Protein AF-A0A524DUA6-F1 (afdb_monomer_lite)

Sequence (68 aa):
MIEKELAIQLCDAIRAENEKKKLSIWKVMCYFCLKAAKGDPSKRCVCANSENRGCTQVNKRFEKLEKK

Radius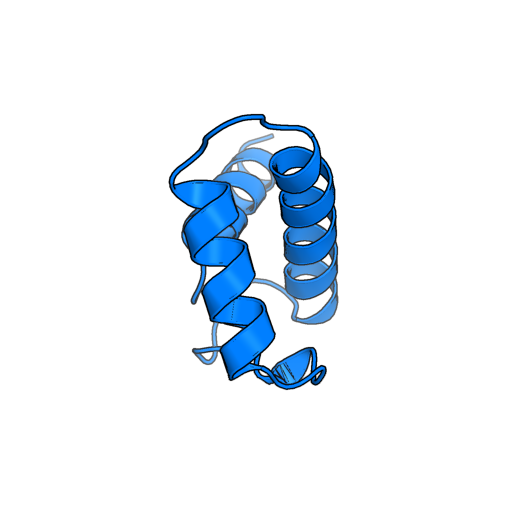 of gyration: 11.48 Å; chains: 1; bounding box: 32×17×31 Å

Structure (mmCIF, N/CA/C/O backbone):
data_AF-A0A524DUA6-F1
#
_entry.id   AF-A0A524DUA6-F1
#
loop_
_atom_site.group_PDB
_atom_site.id
_atom_site.type_symbol
_atom_site.label_atom_id
_atom_site.label_alt_id
_atom_site.label_comp_id
_atom_site.label_asym_id
_atom_site.label_entity_id
_atom_site.label_seq_id
_atom_site.pdbx_PDB_ins_code
_atom_site.C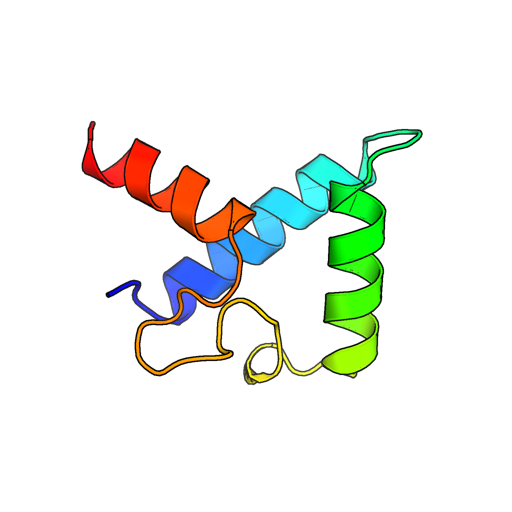artn_x
_atom_site.Cartn_y
_atom_site.Cartn_z
_atom_site.occupancy
_atom_site.B_iso_or_equiv
_atom_site.auth_seq_id
_atom_site.auth_comp_id
_atom_site.auth_asym_id
_atom_site.auth_atom_id
_atom_site.pdbx_PDB_model_num
ATOM 1 N N . MET A 1 1 ? 15.410 1.928 0.495 1.00 85.00 1 MET A N 1
ATOM 2 C CA . MET A 1 1 ? 14.734 1.194 -0.600 1.00 85.00 1 MET A CA 1
ATOM 3 C C . MET A 1 1 ? 13.860 0.116 0.018 1.00 85.00 1 MET A C 1
ATOM 5 O O . MET A 1 1 ? 14.273 -0.433 1.029 1.00 85.00 1 MET A O 1
ATOM 9 N N . ILE A 1 2 ? 12.675 -0.160 -0.536 1.00 90.00 2 ILE A N 1
ATOM 10 C CA . ILE A 1 2 ? 11.837 -1.286 -0.092 1.00 90.00 2 ILE A CA 1
ATOM 11 C C . ILE A 1 2 ? 12.096 -2.464 -1.035 1.00 90.00 2 ILE A C 1
ATOM 13 O O . ILE A 1 2 ? 12.079 -2.289 -2.255 1.00 90.00 2 ILE A O 1
ATOM 17 N N . GLU A 1 3 ? 12.349 -3.650 -0.486 1.00 94.25 3 GLU A N 1
ATOM 18 C CA . GLU A 1 3 ? 12.417 -4.886 -1.272 1.00 94.25 3 GLU A CA 1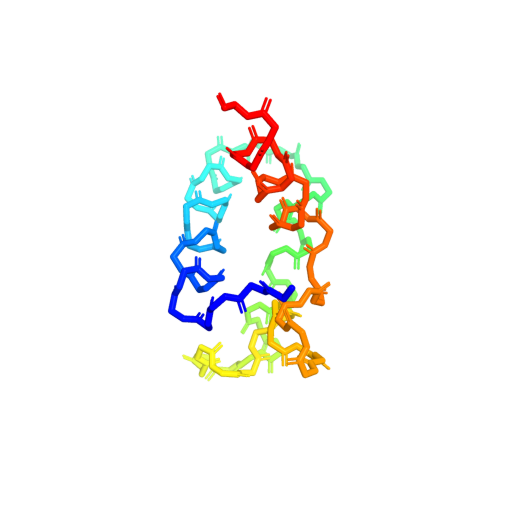
ATOM 19 C C . GLU A 1 3 ? 11.069 -5.099 -1.997 1.00 94.25 3 GLU A C 1
ATOM 21 O O . GLU A 1 3 ? 10.006 -4.778 -1.459 1.00 94.25 3 GLU A O 1
ATOM 26 N N . LYS A 1 4 ? 11.100 -5.513 -3.269 1.00 92.62 4 LYS A N 1
ATOM 27 C CA . LYS A 1 4 ? 9.924 -5.467 -4.153 1.00 92.62 4 LYS A CA 1
ATOM 28 C C . LYS A 1 4 ? 8.807 -6.377 -3.652 1.00 92.62 4 LYS A C 1
ATOM 30 O O . LYS A 1 4 ? 7.643 -5.973 -3.678 1.00 92.62 4 LYS A O 1
ATOM 35 N N . GLU A 1 5 ? 9.149 -7.584 -3.222 1.00 93.94 5 GLU A N 1
ATOM 36 C CA . GLU A 1 5 ? 8.188 -8.539 -2.689 1.00 93.94 5 GLU A CA 1
ATOM 37 C C . GLU A 1 5 ? 7.544 -7.993 -1.411 1.00 93.94 5 GLU A C 1
ATOM 39 O O . GLU A 1 5 ? 6.315 -7.917 -1.334 1.00 93.94 5 GLU A O 1
ATOM 44 N N . LEU A 1 6 ? 8.343 -7.473 -0.477 1.00 94.62 6 LEU A N 1
ATOM 45 C CA . LEU A 1 6 ? 7.847 -6.798 0.721 1.00 94.62 6 LEU A CA 1
ATOM 46 C C . LEU A 1 6 ? 6.923 -5.617 0.382 1.00 94.62 6 LEU A C 1
ATOM 48 O O . LEU A 1 6 ? 5.860 -5.453 0.985 1.00 94.62 6 LEU A O 1
ATOM 52 N N . ALA A 1 7 ? 7.282 -4.796 -0.604 1.00 94.88 7 ALA A N 1
ATOM 53 C CA . ALA A 1 7 ? 6.475 -3.656 -1.026 1.00 94.88 7 ALA A CA 1
ATOM 54 C C . ALA A 1 7 ? 5.101 -4.097 -1.574 1.00 94.88 7 ALA A C 1
ATOM 56 O O . ALA A 1 7 ? 4.073 -3.473 -1.280 1.00 94.88 7 ALA A O 1
ATOM 57 N N . ILE A 1 8 ? 5.068 -5.199 -2.331 1.00 94.75 8 ILE A N 1
ATOM 58 C CA . ILE A 1 8 ? 3.840 -5.820 -2.842 1.00 94.75 8 ILE A CA 1
ATOM 59 C C . ILE A 1 8 ? 3.007 -6.402 -1.692 1.00 94.75 8 ILE A C 1
ATOM 61 O O . ILE A 1 8 ? 1.808 -6.122 -1.629 1.00 94.75 8 ILE A O 1
ATOM 65 N N . GLN A 1 9 ? 3.626 -7.122 -0.753 1.00 95.69 9 GLN A N 1
ATOM 66 C CA . GLN A 1 9 ? 2.946 -7.680 0.421 1.00 95.69 9 GLN A CA 1
ATOM 67 C C . GLN A 1 9 ? 2.288 -6.578 1.268 1.00 95.69 9 GLN A C 1
ATOM 69 O O . GLN A 1 9 ? 1.107 -6.666 1.614 1.00 95.69 9 GLN A O 1
ATOM 74 N N . LEU A 1 10 ? 3.010 -5.485 1.543 1.00 95.88 10 LEU A N 1
ATOM 75 C CA . LEU A 1 10 ? 2.466 -4.323 2.251 1.00 95.88 10 LEU A CA 1
ATOM 76 C C . LEU A 1 10 ? 1.319 -3.663 1.477 1.00 95.88 10 LEU A C 1
ATOM 78 O O . LEU A 1 10 ? 0.325 -3.245 2.076 1.00 95.88 10 LEU A O 1
ATOM 82 N N . CYS A 1 11 ? 1.437 -3.571 0.150 1.00 96.12 11 CYS A N 1
ATOM 83 C CA . CYS A 1 11 ? 0.381 -3.047 -0.710 1.00 96.12 11 CYS A CA 1
ATOM 84 C C . CYS A 1 11 ? -0.904 -3.881 -0.597 1.00 96.12 11 CYS A C 1
ATOM 86 O O . CYS A 1 11 ? -1.982 -3.309 -0.416 1.00 96.12 11 CYS A O 1
ATOM 88 N N . ASP A 1 12 ? -0.801 -5.210 -0.646 1.00 95.75 12 ASP A N 1
ATOM 89 C CA . ASP A 1 12 ? -1.959 -6.101 -0.537 1.00 95.75 12 ASP A CA 1
ATOM 90 C C . ASP A 1 12 ? -2.587 -6.075 0.865 1.00 95.75 12 ASP A C 1
ATOM 92 O O . ASP A 1 12 ? -3.813 -6.003 0.978 1.00 95.75 12 ASP A O 1
ATOM 96 N N . ALA A 1 13 ? -1.782 -5.984 1.928 1.00 96.00 13 ALA A N 1
ATOM 97 C CA . ALA A 1 13 ? -2.292 -5.803 3.289 1.00 96.00 13 ALA A CA 1
ATOM 98 C C . ALA A 1 13 ? -3.096 -4.495 3.437 1.00 96.00 13 ALA A C 1
ATOM 100 O O . ALA A 1 13 ? -4.226 -4.493 3.930 1.00 96.00 13 ALA A O 1
ATOM 101 N N . ILE A 1 14 ? -2.554 -3.375 2.946 1.00 95.69 14 ILE A N 1
ATOM 102 C CA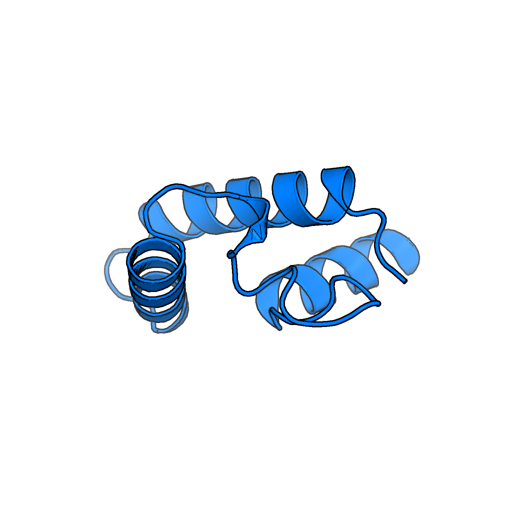 . ILE A 1 14 ? -3.224 -2.064 2.985 1.00 95.69 14 ILE A CA 1
ATOM 103 C C . ILE A 1 14 ? -4.517 -2.074 2.166 1.00 95.69 14 ILE A C 1
ATOM 105 O O . ILE A 1 14 ? -5.512 -1.460 2.561 1.00 95.69 14 ILE A O 1
ATOM 109 N N . ARG A 1 15 ? -4.528 -2.763 1.023 1.00 95.00 15 ARG A N 1
ATOM 110 C CA . ARG A 1 15 ? -5.742 -2.928 0.219 1.00 95.00 15 ARG A CA 1
ATOM 111 C C . ARG A 1 15 ? -6.823 -3.681 0.983 1.00 95.00 15 ARG A C 1
ATOM 113 O O . ARG A 1 15 ? -7.937 -3.171 1.054 1.00 95.00 15 ARG A O 1
ATOM 120 N N . ALA A 1 16 ? -6.490 -4.816 1.595 1.00 94.69 16 ALA A N 1
ATOM 121 C CA . ALA A 1 16 ? -7.435 -5.597 2.392 1.00 94.69 16 ALA A CA 1
ATOM 122 C C . ALA A 1 16 ? -8.009 -4.782 3.569 1.00 94.69 16 ALA A C 1
ATOM 124 O O . ALA A 1 16 ? -9.194 -4.879 3.893 1.00 94.69 16 ALA A O 1
ATOM 125 N N . GLU A 1 17 ? -7.196 -3.922 4.190 1.00 94.69 17 GLU A N 1
ATOM 126 C CA . GLU A 1 17 ? -7.662 -2.981 5.216 1.00 94.69 17 GLU A CA 1
ATOM 127 C C . GLU A 1 17 ? -8.591 -1.896 4.644 1.00 94.69 17 GLU A C 1
ATOM 129 O O . GLU A 1 17 ? -9.607 -1.552 5.253 1.00 94.69 17 GLU A O 1
ATOM 134 N N . ASN A 1 18 ? -8.258 -1.334 3.480 1.00 94.44 18 ASN A N 1
ATOM 135 C CA . ASN A 1 18 ? -9.052 -0.287 2.840 1.00 94.44 18 ASN A CA 1
ATOM 136 C C . ASN A 1 18 ? -10.373 -0.807 2.266 1.00 94.44 18 ASN A C 1
ATOM 138 O O . ASN A 1 18 ? -11.356 -0.068 2.280 1.00 94.44 18 ASN A O 1
ATOM 142 N N . GLU A 1 19 ? -10.438 -2.056 1.806 1.00 91.69 19 GLU A N 1
ATOM 143 C CA . GLU A 1 19 ? -11.672 -2.676 1.310 1.00 91.69 19 GLU A CA 1
ATOM 144 C C . GLU A 1 19 ? -12.776 -2.691 2.374 1.00 91.69 19 GLU A C 1
ATOM 146 O O . GLU A 1 19 ? -13.930 -2.390 2.054 1.00 91.69 19 GLU A O 1
ATOM 151 N N . LYS A 1 20 ? -12.405 -2.891 3.646 1.00 93.56 20 LYS A N 1
ATOM 152 C CA . LYS A 1 20 ? -13.314 -2.877 4.806 1.00 93.56 20 LYS A CA 1
ATOM 153 C C . LYS A 1 20 ? -13.867 -1.486 5.154 1.00 93.56 20 LYS A C 1
ATOM 155 O O . LYS A 1 20 ? -14.810 -1.380 5.935 1.00 93.56 20 LYS A O 1
ATOM 160 N N . LYS A 1 21 ? -13.312 -0.401 4.598 1.00 90.81 21 LYS A N 1
ATOM 161 C CA . LYS A 1 21 ? -13.770 0.974 4.871 1.00 90.81 21 LYS A CA 1
ATOM 162 C C . LYS A 1 21 ? -14.961 1.335 3.974 1.00 90.81 21 LYS A C 1
ATOM 164 O O . LYS A 1 21 ? -14.925 1.105 2.763 1.00 90.81 21 LYS A O 1
ATOM 169 N N . LYS A 1 22 ? -16.004 1.942 4.560 1.00 83.50 22 LYS A N 1
ATOM 170 C CA . LYS A 1 22 ? -17.228 2.354 3.840 1.00 83.50 22 LYS A CA 1
ATOM 171 C C . LYS A 1 22 ? -16.946 3.459 2.814 1.00 83.50 22 LYS A C 1
ATOM 173 O O . LYS A 1 22 ? -17.271 3.293 1.646 1.00 83.50 22 LYS A O 1
ATOM 178 N N . LEU A 1 23 ? -16.272 4.534 3.227 1.00 82.88 23 LEU A N 1
ATOM 179 C CA . LEU A 1 23 ? -15.846 5.643 2.368 1.00 82.88 23 LEU A CA 1
ATOM 180 C C . LEU A 1 23 ? -14.454 6.102 2.810 1.00 82.88 23 LEU A C 1
ATOM 182 O O . LEU A 1 23 ? -14.256 6.513 3.950 1.00 82.88 23 LEU A O 1
ATOM 186 N N . SER A 1 24 ? -13.465 5.984 1.926 1.00 91.94 24 SER A N 1
ATOM 187 C CA . SER A 1 24 ? -12.101 6.435 2.197 1.00 91.94 24 SER A CA 1
ATOM 188 C C . SER A 1 24 ? -11.419 6.850 0.902 1.00 91.94 24 SER A C 1
ATOM 190 O O . SER A 1 24 ? -11.406 6.082 -0.060 1.00 91.94 24 SER A O 1
ATOM 192 N N . ILE A 1 25 ? -10.789 8.026 0.906 1.00 92.50 25 ILE A N 1
ATOM 193 C CA . ILE A 1 25 ? -9.950 8.511 -0.203 1.00 92.50 25 ILE A CA 1
ATOM 194 C C . ILE A 1 25 ? -8.897 7.455 -0.568 1.00 92.50 25 ILE A C 1
ATOM 196 O O . ILE A 1 25 ? -8.660 7.173 -1.739 1.00 92.50 25 ILE A O 1
ATOM 200 N N . TRP A 1 26 ? -8.341 6.776 0.435 1.00 92.69 26 TRP A N 1
ATOM 201 C CA . TRP A 1 26 ? -7.354 5.719 0.248 1.00 92.69 26 TRP A CA 1
ATOM 202 C C . TRP A 1 26 ? -7.896 4.489 -0.480 1.00 92.69 26 TRP A C 1
ATOM 204 O O . TRP A 1 26 ? -7.189 3.913 -1.305 1.00 92.69 26 TRP A O 1
ATOM 214 N N . LYS A 1 27 ? -9.155 4.114 -0.226 1.00 94.00 27 LYS A N 1
ATOM 215 C CA . LYS A 1 27 ? -9.835 3.028 -0.947 1.00 94.00 27 LYS A CA 1
ATOM 216 C C . LYS A 1 27 ? -10.015 3.388 -2.421 1.00 94.00 27 LYS A C 1
ATOM 218 O O . LYS A 1 27 ? -9.712 2.571 -3.286 1.00 94.00 27 LYS A O 1
ATOM 223 N N . VAL A 1 28 ? -10.436 4.622 -2.701 1.00 93.75 28 VAL A N 1
ATOM 224 C CA . VAL A 1 28 ? -10.589 5.136 -4.072 1.00 93.75 28 VAL A CA 1
ATOM 225 C C . VAL A 1 28 ? -9.242 5.155 -4.801 1.00 93.75 28 VAL A C 1
ATOM 227 O O . VAL A 1 28 ? -9.140 4.653 -5.918 1.00 93.75 28 VAL A O 1
ATOM 230 N N . MET A 1 29 ? -8.177 5.637 -4.154 1.00 93.69 29 MET A N 1
ATOM 231 C 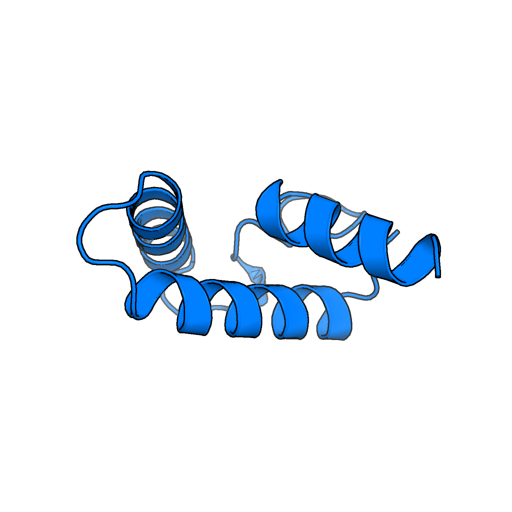CA . MET A 1 29 ? -6.828 5.602 -4.728 1.00 93.69 29 MET A CA 1
ATOM 232 C C . MET A 1 29 ? -6.348 4.173 -5.015 1.00 93.69 29 MET A C 1
ATOM 234 O O . MET A 1 29 ? -5.804 3.917 -6.089 1.00 93.69 29 MET A O 1
ATOM 238 N N . CYS A 1 30 ? -6.571 3.226 -4.095 1.00 94.94 30 CYS A N 1
ATOM 239 C CA . CYS A 1 30 ? -6.242 1.816 -4.318 1.00 94.94 30 CYS A CA 1
ATOM 240 C C . CYS A 1 30 ? -6.989 1.242 -5.531 1.00 94.94 30 CYS A C 1
ATOM 242 O O . CYS A 1 30 ? -6.380 0.537 -6.332 1.00 94.94 30 CYS A O 1
ATOM 244 N N . TYR A 1 31 ? -8.270 1.577 -5.707 1.00 93.62 31 TYR A N 1
ATOM 245 C CA . TYR A 1 31 ? -9.053 1.148 -6.867 1.00 93.62 31 TYR A CA 1
ATOM 246 C C . TYR A 1 31 ? -8.443 1.636 -8.191 1.00 93.62 31 TYR A C 1
ATOM 248 O O . TYR A 1 31 ? -8.204 0.828 -9.091 1.00 93.62 31 TYR A O 1
ATOM 256 N N . PHE A 1 32 ? -8.120 2.930 -8.303 1.00 94.44 32 PHE A N 1
ATOM 257 C CA . PHE A 1 32 ? -7.499 3.472 -9.519 1.00 94.44 32 PHE A CA 1
ATOM 258 C C . PHE A 1 32 ? -6.125 2.862 -9.792 1.00 94.44 32 PHE A C 1
ATOM 260 O O . PHE A 1 32 ? -5.809 2.550 -10.939 1.00 94.44 32 PHE A O 1
ATOM 267 N N . CYS A 1 33 ? -5.345 2.624 -8.739 1.00 95.44 33 CYS A N 1
ATOM 268 C CA . CYS A 1 33 ? -4.048 1.974 -8.843 1.00 95.44 33 CYS A CA 1
ATOM 269 C C . CYS A 1 33 ? -4.150 0.569 -9.460 1.00 95.44 33 CYS A C 1
ATOM 271 O O . CYS A 1 33 ? -3.408 0.229 -10.380 1.00 95.44 33 CYS A O 1
ATOM 273 N N . LEU A 1 34 ? -5.103 -0.243 -8.993 1.00 93.88 34 LEU A N 1
ATOM 274 C CA . LEU A 1 34 ? -5.325 -1.593 -9.521 1.00 93.88 34 LEU A CA 1
ATOM 275 C C . LEU A 1 34 ? -5.846 -1.580 -10.949 1.00 93.88 34 LEU A C 1
ATOM 277 O O . LEU A 1 34 ? -5.408 -2.382 -11.774 1.00 93.88 34 LEU A O 1
ATOM 281 N N . LYS A 1 35 ? -6.761 -0.653 -11.243 1.00 95.38 35 LYS A N 1
ATOM 282 C CA . LYS A 1 35 ? -7.297 -0.468 -12.588 1.00 95.38 35 LYS A CA 1
ATOM 283 C C . LYS A 1 35 ? -6.182 -0.121 -13.580 1.00 95.38 35 LYS A C 1
ATOM 285 O O . LYS A 1 35 ? -6.149 -0.691 -14.667 1.00 95.38 35 LYS A O 1
ATOM 290 N N . ALA A 1 36 ? -5.250 0.752 -13.194 1.00 94.38 36 ALA A N 1
ATOM 291 C CA . ALA A 1 36 ? -4.082 1.097 -14.003 1.00 94.38 36 ALA A CA 1
ATOM 292 C C . ALA A 1 36 ? -3.110 -0.084 -14.169 1.00 94.38 36 ALA A C 1
ATOM 294 O O . ALA A 1 36 ? -2.586 -0.301 -15.260 1.00 94.38 36 ALA A O 1
ATOM 295 N N . ALA A 1 37 ? -2.924 -0.884 -13.115 1.00 93.69 37 ALA A N 1
ATOM 296 C CA . ALA A 1 37 ? -2.048 -2.052 -13.132 1.00 93.69 37 ALA A CA 1
ATOM 297 C C . ALA A 1 37 ? -2.562 -3.201 -14.023 1.00 93.69 37 ALA A C 1
ATOM 299 O O . ALA A 1 37 ? -1.782 -4.070 -14.402 1.00 93.69 37 ALA A O 1
ATOM 300 N N . LYS A 1 38 ? -3.861 -3.225 -14.369 1.00 93.19 38 LYS A N 1
ATOM 301 C CA . LYS A 1 38 ? -4.494 -4.269 -15.205 1.00 93.19 38 LYS A CA 1
ATOM 302 C C . LYS A 1 38 ? -4.193 -5.701 -14.725 1.00 93.19 38 LYS A C 1
ATOM 304 O O . LYS A 1 38 ? -3.994 -6.603 -15.530 1.00 93.19 38 LYS A O 1
ATOM 309 N N . GLY A 1 39 ? -4.139 -5.896 -13.407 1.00 89.19 39 GLY A N 1
ATOM 310 C CA . GLY A 1 39 ? -3.859 -7.194 -12.779 1.00 89.19 39 GLY A CA 1
ATOM 311 C C . GLY A 1 39 ? -2.375 -7.528 -12.594 1.00 89.19 39 GLY A C 1
ATOM 312 O O . GLY A 1 39 ? -2.074 -8.453 -11.850 1.00 89.19 39 GLY A O 1
ATOM 313 N N . ASP A 1 40 ? -1.452 -6.758 -13.173 1.00 91.88 40 ASP A N 1
ATOM 314 C CA . ASP A 1 40 ? -0.008 -6.980 -13.053 1.00 91.88 40 ASP A CA 1
ATOM 315 C C . ASP A 1 40 ? 0.549 -6.337 -11.765 1.00 91.88 40 ASP A C 1
ATOM 317 O O . ASP A 1 40 ? 0.551 -5.105 -11.642 1.00 91.88 40 ASP A O 1
ATOM 321 N N . PRO A 1 41 ? 1.051 -7.119 -10.787 1.00 90.06 41 PRO A N 1
ATOM 322 C CA . PRO A 1 41 ? 1.599 -6.571 -9.550 1.00 90.06 41 PRO A CA 1
ATOM 323 C C . PRO A 1 41 ? 2.787 -5.630 -9.758 1.00 90.06 41 PRO A C 1
ATOM 325 O O . PRO A 1 41 ? 2.955 -4.691 -8.982 1.00 90.06 41 PRO A O 1
ATOM 328 N N . SER A 1 42 ? 3.575 -5.836 -10.817 1.00 89.69 42 SER A N 1
ATOM 329 C CA . SER A 1 42 ? 4.745 -5.009 -11.126 1.00 89.69 42 SER A CA 1
ATOM 330 C C . SER A 1 42 ? 4.384 -3.618 -11.651 1.00 89.69 42 SER A C 1
ATOM 332 O O . SER A 1 42 ? 5.204 -2.709 -11.583 1.00 89.69 42 SER A O 1
ATOM 334 N N . LYS A 1 43 ? 3.141 -3.431 -12.114 1.00 92.81 43 LYS A N 1
ATOM 335 C CA . LYS A 1 43 ? 2.606 -2.145 -12.589 1.00 92.81 43 LYS A CA 1
ATOM 336 C C . LYS A 1 43 ? 1.825 -1.385 -11.519 1.00 92.81 43 LYS A C 1
ATOM 338 O O . LYS A 1 43 ? 1.222 -0.351 -11.805 1.00 92.81 43 LYS A O 1
ATOM 343 N N . ARG A 1 44 ? 1.785 -1.891 -10.284 1.00 94.00 44 ARG A N 1
ATOM 344 C CA . ARG A 1 44 ? 1.140 -1.194 -9.165 1.00 94.00 44 ARG A CA 1
ATOM 345 C C . ARG A 1 44 ? 1.939 0.051 -8.791 1.00 94.00 44 ARG A C 1
ATOM 347 O O . ARG A 1 44 ? 3.159 0.080 -8.900 1.00 94.00 44 ARG A O 1
ATOM 354 N N . CYS A 1 45 ? 1.247 1.043 -8.238 1.00 95.00 45 CYS A N 1
ATOM 355 C CA . CYS A 1 45 ? 1.817 2.324 -7.817 1.00 95.00 45 CYS A CA 1
ATOM 356 C C . CYS A 1 45 ? 3.022 2.163 -6.889 1.00 95.00 45 CYS A C 1
ATOM 358 O O . CYS A 1 45 ? 3.934 2.970 -6.942 1.00 95.00 45 CYS A O 1
ATOM 360 N N . VAL A 1 46 ? 3.055 1.117 -6.057 1.00 94.94 46 VAL A N 1
ATOM 361 C CA . VAL A 1 46 ? 4.204 0.846 -5.186 1.00 94.94 46 VAL A CA 1
ATOM 362 C C . VAL A 1 46 ? 5.507 0.657 -5.979 1.00 94.94 46 VAL A C 1
ATOM 364 O O . VAL A 1 46 ? 6.536 1.170 -5.558 1.00 94.94 46 VAL A O 1
ATOM 367 N N . CYS A 1 47 ? 5.449 0.058 -7.170 1.00 93.75 47 CYS A N 1
ATOM 368 C CA . CYS A 1 47 ? 6.587 -0.193 -8.059 1.00 93.75 47 CYS A CA 1
ATOM 369 C C . CYS A 1 47 ? 6.862 0.947 -9.061 1.00 93.75 47 CYS A C 1
ATOM 371 O O . CYS A 1 47 ? 7.614 0.752 -10.010 1.00 93.75 47 CYS A O 1
ATOM 373 N N . ALA A 1 48 ? 6.260 2.132 -8.896 1.00 91.31 48 ALA A N 1
ATOM 374 C CA . ALA A 1 48 ? 6.383 3.221 -9.874 1.00 91.31 48 ALA A CA 1
ATOM 375 C C . ALA A 1 48 ? 7.789 3.854 -9.958 1.00 91.31 48 ALA A C 1
ATOM 377 O O . ALA A 1 48 ? 8.046 4.641 -10.865 1.00 91.31 48 ALA A O 1
ATOM 378 N N . ASN A 1 49 ? 8.691 3.547 -9.022 1.00 91.69 49 ASN A N 1
ATOM 379 C CA . ASN A 1 49 ? 10.077 4.009 -9.034 1.00 91.69 49 ASN A CA 1
ATOM 380 C C . ASN A 1 49 ? 11.040 2.886 -8.620 1.00 91.69 49 ASN A C 1
ATOM 382 O O . ASN A 1 49 ? 10.621 1.861 -8.080 1.00 91.69 49 ASN A O 1
ATOM 386 N N . SER A 1 50 ? 12.338 3.103 -8.845 1.00 90.69 50 SER A N 1
ATOM 387 C CA . SER A 1 50 ? 13.407 2.142 -8.534 1.00 90.69 50 SER A CA 1
ATOM 388 C C . SER A 1 50 ? 13.541 1.817 -7.043 1.00 90.69 50 SER A C 1
ATOM 390 O O . SER A 1 50 ? 14.155 0.816 -6.689 1.00 90.69 50 SER A O 1
ATOM 392 N N . GLU A 1 51 ? 12.952 2.625 -6.159 1.00 93.12 51 GLU A N 1
ATOM 393 C CA . GLU A 1 51 ? 12.985 2.403 -4.712 1.00 93.12 51 GLU A CA 1
ATOM 394 C C . GLU A 1 51 ? 11.794 1.592 -4.177 1.00 93.12 51 GLU A C 1
ATOM 396 O O . GLU A 1 51 ? 11.745 1.321 -2.972 1.00 93.12 51 GLU A O 1
ATOM 401 N N . ASN A 1 52 ? 10.832 1.243 -5.042 1.00 93.25 52 ASN A N 1
ATOM 402 C CA . ASN A 1 52 ? 9.528 0.670 -4.689 1.00 93.25 52 ASN A CA 1
ATOM 403 C C . ASN A 1 52 ? 8.743 1.527 -3.674 1.00 93.25 52 ASN A C 1
ATOM 405 O O . ASN A 1 52 ? 8.081 1.017 -2.768 1.00 93.25 52 ASN A O 1
ATOM 409 N N . ARG A 1 53 ? 8.825 2.856 -3.823 1.00 93.12 53 ARG A N 1
ATOM 410 C CA . ARG A 1 53 ? 8.220 3.860 -2.931 1.00 93.12 53 ARG A CA 1
ATOM 411 C C . ARG A 1 53 ? 7.141 4.712 -3.598 1.00 93.12 53 ARG A C 1
ATOM 413 O O . ARG A 1 53 ? 6.833 5.809 -3.135 1.00 93.12 53 ARG A O 1
ATOM 420 N N . GLY A 1 54 ? 6.528 4.236 -4.677 1.00 93.81 54 GLY A N 1
ATOM 421 C CA . GLY A 1 54 ? 5.533 5.029 -5.412 1.00 93.81 54 GLY A CA 1
ATOM 422 C C . GLY A 1 54 ? 4.144 5.111 -4.753 1.00 93.81 54 GLY A C 1
ATOM 423 O O . GLY A 1 54 ? 3.236 5.732 -5.301 1.00 93.81 54 GLY A O 1
ATOM 424 N N . CYS A 1 55 ? 3.944 4.516 -3.568 1.00 95.88 55 CYS A N 1
ATOM 425 C CA . CYS A 1 55 ? 2.684 4.596 -2.825 1.00 95.88 55 CYS A CA 1
ATOM 426 C C . CYS A 1 55 ? 2.885 5.130 -1.401 1.00 95.88 55 CYS A C 1
ATOM 428 O O . CYS A 1 55 ? 3.440 4.451 -0.540 1.00 95.88 55 CYS A O 1
ATOM 430 N N . THR A 1 56 ? 2.314 6.299 -1.104 1.00 94.88 56 THR A N 1
ATOM 431 C CA . THR A 1 56 ? 2.424 6.946 0.215 1.00 94.88 56 THR A CA 1
ATOM 432 C C . THR A 1 56 ? 1.922 6.079 1.374 1.00 94.88 56 THR A C 1
ATOM 434 O O . THR A 1 56 ? 2.481 6.142 2.466 1.00 94.88 56 THR A O 1
ATOM 437 N N . GLN A 1 57 ? 0.880 5.263 1.173 1.00 95.44 57 GLN A N 1
ATOM 438 C CA . GLN A 1 57 ? 0.372 4.379 2.231 1.00 95.44 57 GLN A CA 1
ATOM 439 C C . GLN A 1 57 ? 1.375 3.270 2.572 1.00 95.44 57 GLN A C 1
ATOM 441 O O . GLN A 1 57 ? 1.582 2.983 3.752 1.00 95.44 57 GLN A O 1
ATOM 446 N N . VAL A 1 58 ? 2.012 2.683 1.550 1.00 96.31 58 VAL A N 1
ATOM 447 C CA . VAL A 1 58 ? 3.052 1.659 1.726 1.00 96.31 58 VAL A CA 1
ATOM 448 C C . VAL A 1 58 ? 4.270 2.269 2.406 1.00 96.31 58 VAL A C 1
ATOM 450 O O . VAL A 1 58 ? 4.715 1.732 3.415 1.00 96.31 58 VAL A O 1
ATOM 453 N N . ASN A 1 59 ? 4.736 3.432 1.941 1.00 95.62 59 ASN A N 1
ATOM 454 C CA . ASN A 1 59 ? 5.891 4.123 2.525 1.00 95.62 59 ASN A CA 1
ATOM 455 C C . ASN A 1 59 ? 5.680 4.387 4.019 1.00 95.62 59 ASN A C 1
ATOM 457 O O . ASN A 1 59 ? 6.496 3.984 4.838 1.00 95.62 59 ASN A O 1
ATOM 461 N N . LYS A 1 60 ? 4.523 4.954 4.390 1.00 94.94 60 LYS A N 1
ATOM 462 C CA . LYS A 1 60 ? 4.175 5.208 5.796 1.00 94.94 60 LYS A CA 1
ATOM 463 C C . LYS A 1 60 ? 4.107 3.933 6.637 1.00 94.94 60 LYS A C 1
ATOM 465 O O . LYS A 1 60 ? 4.393 3.980 7.831 1.00 94.94 60 LYS A O 1
ATOM 470 N N . ARG A 1 61 ? 3.664 2.807 6.066 1.00 95.12 61 ARG A N 1
ATOM 471 C CA . ARG A 1 61 ? 3.635 1.519 6.777 1.00 95.12 61 ARG A CA 1
ATOM 472 C C . ARG A 1 61 ? 5.049 0.983 6.973 1.00 95.12 61 ARG A C 1
ATOM 474 O O . A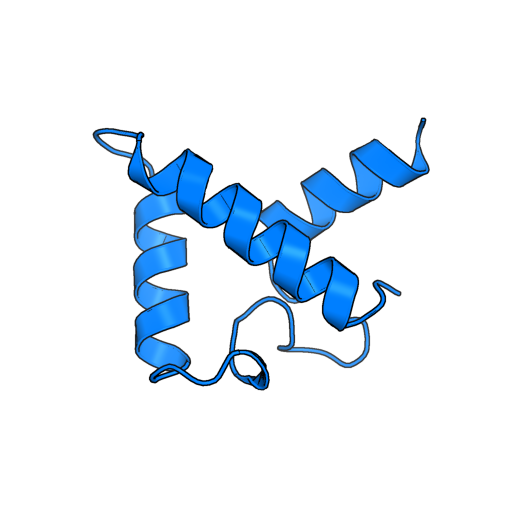RG A 1 61 ? 5.364 0.563 8.078 1.00 95.12 61 ARG A O 1
ATOM 481 N N . PHE A 1 62 ? 5.876 1.040 5.939 1.00 95.19 62 PHE A N 1
ATOM 482 C CA . PHE A 1 62 ? 7.261 0.591 5.977 1.00 95.19 62 PHE A CA 1
ATOM 483 C C . PHE A 1 62 ? 8.108 1.417 6.956 1.00 95.19 62 PHE A C 1
ATOM 485 O O . PHE A 1 62 ? 8.746 0.852 7.832 1.00 95.19 62 PHE A O 1
ATOM 492 N N . GLU A 1 63 ? 8.006 2.747 6.919 1.00 94.38 63 GLU A N 1
ATOM 493 C CA . GLU A 1 63 ? 8.692 3.641 7.865 1.00 94.38 63 GLU A CA 1
ATOM 494 C C . GLU A 1 63 ? 8.324 3.358 9.329 1.00 94.38 63 GLU A C 1
ATOM 496 O O . GLU A 1 63 ? 9.142 3.543 10.224 1.00 94.38 63 GLU A O 1
ATOM 501 N N . LYS A 1 64 ? 7.089 2.915 9.600 1.00 94.06 64 LYS A N 1
ATOM 502 C CA . LYS A 1 64 ? 6.670 2.495 10.947 1.00 94.06 64 LYS A CA 1
ATOM 503 C C . LYS A 1 64 ? 7.266 1.153 11.371 1.00 94.06 64 LYS A C 1
ATOM 505 O O . LYS A 1 64 ? 7.360 0.915 12.569 1.00 94.06 64 LYS A O 1
ATOM 510 N N . LEU A 1 65 ? 7.597 0.283 10.418 1.00 90.81 65 LEU A N 1
ATOM 511 C CA . LEU A 1 65 ? 8.258 -0.995 10.681 1.00 90.81 65 LEU A CA 1
ATOM 512 C C . LEU A 1 65 ? 9.760 -0.798 10.911 1.00 90.81 65 LEU A C 1
ATOM 514 O O . LEU A 1 65 ? 10.288 -1.406 11.824 1.00 90.81 65 LEU A O 1
ATOM 518 N N . GLU A 1 66 ? 10.418 0.083 10.148 1.00 87.75 66 GLU A N 1
ATOM 519 C CA . GLU A 1 66 ? 11.853 0.384 10.318 1.00 87.75 66 GLU A CA 1
ATOM 520 C C . GLU A 1 66 ? 12.172 1.192 11.584 1.00 87.75 66 GLU A C 1
ATOM 522 O O . GLU A 1 66 ? 13.296 1.165 12.071 1.00 87.75 66 GLU A O 1
ATOM 527 N N . LYS A 1 67 ? 11.202 1.950 12.111 1.00 77.19 67 LYS A N 1
ATOM 528 C CA . LYS A 1 67 ? 11.352 2.726 13.357 1.00 77.19 67 LYS A CA 1
ATOM 529 C C . LYS A 1 67 ? 11.076 1.913 14.630 1.00 77.19 67 LYS A C 1
ATOM 531 O O . LYS A 1 67 ? 11.030 2.501 15.709 1.00 77.19 67 LYS A O 1
ATOM 536 N N . LYS A 1 68 ? 10.810 0.616 14.497 1.00 55.25 68 LYS A N 1
ATOM 537 C CA . LYS A 1 68 ? 10.566 -0.320 15.598 1.00 55.25 68 LYS A CA 1
ATOM 538 C C . LYS A 1 68 ? 11.785 -1.202 15.803 1.00 55.25 68 LYS A C 1
ATOM 540 O O . LYS A 1 68 ? 12.026 -1.530 16.982 1.00 55.25 68 LYS A O 1
#

pLDDT: mean 92.43, std 5.64, range [55.25, 96.31]

Secondary structure (DSSP, 8-state):
---HHHHHHHHHHHHHHHHT-SS-HHHHHHHHHHHHHTT-GGGSGGGSSTTS---HHHHHHHHHHHT-

Foldseek 3Di:
DDDLVLLLVLLVVVQVVLVPDPDDPSVVVNVVQCVQCVNPSCSGLLNPDPVSNSDPSSVVVVVVVVVD